Protein AF-A0A8H6MGB8-F1 (afdb_monomer_lite)

Organism: NCBI:txid980116

pLDDT: mean 71.75, std 17.0, range [40.34, 93.94]

Foldseek 3Di:
DDPVVVVVVQDQVVLLVLLVVQCVVVVNDNCLCPPVVPDDSVVSNCNSCVVVVVVVVVVVVPPDPDDDDPPPPPPDDDDPDPPQDPPVPPPFDWPDWDQPVQRQWIWTDDPRHIDIDGQDHVPDGD

Radius of gyration: 18.77 Å; chains: 1; bounding box: 40×46×56 Å

Sequence (126 aa):
TCHVFRCIASRRHLWENALVQACRKNQIFEPSFHPMESIPLRDVQRLALHPWRWHNRQGARLVVPSDNTRTSSLTLEPHPGALLRRASETGEPFFSPFLIPGGRYLIAAQRSAIGIWDLGYPGRPL

Structure (mmCIF, N/CA/C/O backbone):
data_AF-A0A8H6MGB8-F1
#
_entry.id   AF-A0A8H6MGB8-F1
#
loop_
_atom_site.group_PDB
_atom_site.id
_atom_site.type_symbol
_atom_site.label_atom_id
_atom_site.label_alt_id
_atom_site.label_comp_id
_atom_site.label_asym_id
_atom_site.label_entity_id
_atom_site.label_seq_id
_atom_site.pdbx_PDB_ins_code
_atom_site.Cartn_x
_atom_site.Cartn_y
_atom_site.Cartn_z
_atom_site.occupancy
_atom_site.B_iso_or_equiv
_atom_site.auth_seq_id
_atom_site.auth_comp_id
_atom_site.auth_asym_id
_atom_site.auth_atom_id
_atom_site.pdbx_PDB_model_num
ATOM 1 N N . THR A 1 1 ? -17.505 -6.170 21.539 1.00 62.91 1 THR A N 1
ATOM 2 C CA . THR A 1 1 ? -16.333 -5.263 21.485 1.00 62.91 1 THR A CA 1
ATOM 3 C C . THR A 1 1 ? -16.605 -4.053 22.361 1.00 62.91 1 THR A C 1
ATOM 5 O O . THR A 1 1 ? -17.675 -3.473 22.255 1.00 62.91 1 THR A O 1
ATOM 8 N N . CYS A 1 2 ? -15.695 -3.717 23.280 1.00 86.25 2 CYS A N 1
ATOM 9 C CA . CYS A 1 2 ? -15.891 -2.645 24.267 1.00 86.25 2 CYS A CA 1
ATOM 10 C C . CYS A 1 2 ? -15.915 -1.251 23.604 1.00 86.25 2 CYS A C 1
ATOM 12 O O . CYS A 1 2 ? -15.130 -0.987 22.691 1.00 86.25 2 CYS A O 1
ATOM 14 N N . HIS A 1 3 ? -16.787 -0.354 24.077 1.00 82.31 3 HIS A N 1
ATOM 15 C CA . HIS A 1 3 ? -16.935 1.025 23.588 1.00 82.31 3 HIS A CA 1
ATOM 16 C C . HIS A 1 3 ? -15.598 1.786 23.547 1.00 82.31 3 HIS A C 1
ATOM 18 O O . HIS A 1 3 ? -15.285 2.459 22.567 1.00 82.31 3 HIS A O 1
ATOM 24 N N . VAL A 1 4 ? -14.759 1.593 24.567 1.00 85.38 4 VAL A N 1
ATOM 25 C CA . VAL A 1 4 ? -13.422 2.200 24.667 1.00 85.38 4 VAL A CA 1
ATOM 26 C C . VAL A 1 4 ? -12.526 1.780 23.502 1.00 85.38 4 VAL A C 1
ATOM 28 O O . VAL A 1 4 ? -11.881 2.619 22.874 1.00 85.38 4 VAL A O 1
ATOM 31 N N . PHE A 1 5 ? -12.540 0.492 23.151 1.00 83.00 5 PHE A N 1
ATOM 32 C CA . PHE A 1 5 ? -11.754 -0.029 22.035 1.00 83.00 5 PHE A CA 1
ATOM 33 C C . PHE A 1 5 ? -12.218 0.563 20.704 1.00 83.00 5 PHE A C 1
ATOM 35 O O . PHE A 1 5 ? -11.396 0.936 19.871 1.00 83.00 5 PHE A O 1
ATOM 42 N N . ARG A 1 6 ? -13.534 0.719 20.520 1.00 84.19 6 ARG A N 1
ATOM 43 C CA . ARG A 1 6 ? -14.096 1.376 19.336 1.00 84.19 6 ARG A CA 1
ATOM 44 C C . ARG A 1 6 ? -13.652 2.838 19.249 1.00 84.19 6 ARG A C 1
ATOM 46 O O . ARG A 1 6 ? -13.227 3.255 18.177 1.00 84.19 6 ARG A O 1
ATOM 53 N N . CYS A 1 7 ? -13.686 3.597 20.346 1.00 85.31 7 CYS A N 1
ATOM 54 C CA . CYS A 1 7 ? -13.229 4.992 20.363 1.00 85.31 7 CYS A CA 1
ATOM 55 C C . CYS A 1 7 ? -11.749 5.118 19.986 1.00 85.31 7 CYS A C 1
ATOM 57 O O . CYS A 1 7 ? -11.390 5.971 19.178 1.00 85.31 7 CYS A O 1
ATOM 59 N N . ILE A 1 8 ? -10.896 4.242 20.521 1.00 84.94 8 ILE A N 1
ATOM 60 C CA . ILE A 1 8 ? -9.470 4.221 20.184 1.00 84.94 8 ILE A CA 1
ATOM 61 C C . ILE A 1 8 ? -9.289 3.840 18.711 1.00 84.94 8 ILE A C 1
ATOM 63 O O . ILE A 1 8 ? -8.680 4.599 17.968 1.00 84.94 8 ILE A O 1
ATOM 67 N N . ALA A 1 9 ? -9.911 2.754 18.246 1.00 85.19 9 ALA A N 1
ATOM 68 C CA . ALA A 1 9 ? -9.847 2.305 16.853 1.00 85.19 9 ALA A CA 1
ATOM 69 C C . ALA A 1 9 ? -10.496 3.275 15.844 1.00 85.19 9 ALA A C 1
ATOM 71 O O . ALA A 1 9 ? -10.378 3.070 14.641 1.00 85.19 9 ALA A O 1
ATOM 72 N N . SER A 1 10 ? -11.170 4.334 16.294 1.00 87.12 10 SER A N 1
ATOM 73 C CA . SER A 1 10 ? -11.691 5.395 15.419 1.00 87.12 10 SER A CA 1
ATOM 74 C C . SER A 1 10 ? -10.661 6.495 15.146 1.00 87.12 10 SER A C 1
ATOM 76 O O . SER A 1 10 ? -10.890 7.355 14.300 1.00 87.12 10 SER A O 1
ATOM 78 N N . ARG A 1 11 ? -9.530 6.508 15.863 1.00 92.94 11 ARG A N 1
ATOM 79 C CA . ARG A 1 11 ? -8.530 7.574 15.758 1.00 92.94 11 ARG A CA 1
ATOM 80 C C . ARG A 1 11 ? -7.726 7.443 14.468 1.00 92.94 11 ARG A C 1
ATOM 82 O O . ARG A 1 11 ? -7.098 6.418 14.221 1.00 92.94 11 ARG A O 1
ATOM 89 N N . ARG A 1 12 ? -7.705 8.514 13.674 1.00 92.75 12 ARG A N 1
ATOM 90 C CA . ARG A 1 12 ? -7.042 8.558 12.363 1.00 92.75 12 ARG A CA 1
ATOM 91 C C . ARG A 1 12 ? -5.538 8.283 12.419 1.00 92.75 12 ARG A C 1
ATOM 93 O O . ARG A 1 12 ? -5.076 7.394 11.711 1.00 92.75 12 ARG A O 1
ATOM 100 N N . HIS A 1 13 ? -4.816 8.954 13.316 1.00 92.88 13 HIS A N 1
ATOM 101 C CA . HIS A 1 13 ? -3.361 8.802 13.458 1.00 92.88 13 HIS A CA 1
ATOM 102 C C . HIS A 1 13 ? -2.918 7.355 13.718 1.00 92.88 13 HIS A C 1
ATOM 104 O O . HIS A 1 13 ? -1.833 6.952 13.311 1.00 92.88 13 HIS A O 1
ATOM 110 N N . LEU A 1 14 ? -3.752 6.546 14.387 1.00 93.50 14 LEU A N 1
ATOM 111 C CA . LEU A 1 14 ? -3.442 5.133 14.610 1.00 93.50 14 LEU A CA 1
ATOM 112 C C . LEU A 1 14 ? -3.407 4.366 13.291 1.00 93.50 14 LEU A C 1
ATOM 114 O O . LEU A 1 14 ? -2.542 3.519 13.100 1.00 93.50 14 LEU A O 1
ATOM 118 N N . TRP A 1 15 ? -4.333 4.670 12.384 1.00 93.94 15 TRP A N 1
ATOM 119 C CA . TRP A 1 15 ? -4.419 4.012 11.086 1.00 93.94 15 TRP A CA 1
ATOM 120 C C . TRP A 1 15 ? -3.394 4.528 10.090 1.00 93.94 15 TRP A C 1
ATOM 122 O O . TRP A 1 15 ? -2.916 3.740 9.285 1.00 93.94 15 TRP A O 1
ATOM 132 N N . GLU A 1 16 ? -3.011 5.800 10.172 1.00 93.12 16 GLU A N 1
ATOM 133 C CA . GLU A 1 16 ? -1.880 6.338 9.409 1.00 93.12 16 GLU A CA 1
ATOM 134 C C . GLU A 1 16 ? -0.581 5.645 9.828 1.00 93.12 16 GLU A C 1
ATOM 136 O O . GLU A 1 16 ? 0.100 5.066 8.986 1.00 93.12 16 GLU A O 1
ATOM 141 N N . ASN A 1 17 ? -0.306 5.554 11.134 1.00 92.56 17 ASN A N 1
ATOM 142 C CA . ASN A 1 17 ? 0.842 4.798 11.642 1.00 92.56 17 ASN A CA 1
ATOM 143 C C . ASN A 1 17 ? 0.781 3.314 11.254 1.00 92.56 17 ASN A C 1
ATOM 145 O O . ASN A 1 17 ? 1.792 2.739 10.851 1.00 92.56 17 ASN A O 1
ATOM 149 N N . ALA A 1 18 ? -0.396 2.686 11.342 1.00 92.12 18 ALA A N 1
ATOM 150 C CA . ALA A 1 18 ? -0.579 1.300 10.918 1.00 92.12 18 ALA A CA 1
ATOM 151 C C . ALA A 1 18 ? -0.339 1.123 9.411 1.00 92.12 18 ALA A C 1
ATOM 153 O O . ALA A 1 18 ? 0.246 0.120 9.008 1.00 92.12 18 ALA A O 1
ATOM 154 N N . LEU A 1 19 ? -0.750 2.089 8.583 1.00 90.25 19 LEU A N 1
ATOM 155 C CA . LEU A 1 19 ? -0.505 2.084 7.144 1.00 90.25 19 LEU A CA 1
ATOM 156 C C . LEU A 1 19 ? 0.989 2.240 6.842 1.00 90.25 19 LEU A C 1
ATOM 158 O O . LEU A 1 19 ? 1.520 1.437 6.085 1.00 90.25 19 LEU A O 1
ATOM 162 N N . VAL A 1 20 ? 1.691 3.176 7.487 1.00 90.31 20 VAL A N 1
ATOM 163 C CA . VAL A 1 20 ? 3.152 3.334 7.350 1.00 90.31 20 VAL A CA 1
ATOM 164 C C . VAL A 1 20 ? 3.880 2.045 7.733 1.00 90.31 20 VAL A C 1
ATOM 166 O O . VAL A 1 20 ? 4.737 1.560 6.992 1.00 90.31 20 VAL A O 1
ATOM 169 N N . GLN A 1 21 ? 3.515 1.434 8.862 1.00 90.06 21 GLN A N 1
ATOM 170 C CA . GLN A 1 21 ? 4.099 0.161 9.284 1.00 90.06 21 GLN A CA 1
ATOM 171 C C . GLN A 1 21 ? 3.785 -0.973 8.304 1.00 90.06 21 GLN A C 1
ATOM 173 O O . GLN A 1 21 ? 4.669 -1.775 8.000 1.00 90.06 21 GLN A O 1
ATOM 178 N N . ALA A 1 22 ? 2.558 -1.038 7.783 1.00 86.56 22 ALA A N 1
ATOM 179 C CA . ALA A 1 22 ? 2.185 -2.005 6.760 1.00 86.56 22 ALA A CA 1
ATOM 180 C C . ALA A 1 22 ? 3.001 -1.796 5.477 1.00 86.56 22 ALA A C 1
ATOM 182 O O . ALA A 1 22 ? 3.483 -2.775 4.912 1.00 86.56 22 ALA A O 1
ATOM 183 N N . CYS A 1 23 ? 3.222 -0.552 5.051 1.00 84.38 23 CYS A N 1
ATOM 184 C CA . CYS A 1 23 ? 4.050 -0.241 3.894 1.00 84.38 23 CYS A CA 1
ATOM 185 C C . CYS A 1 23 ? 5.490 -0.708 4.098 1.00 84.38 23 CYS A C 1
ATOM 187 O O . CYS A 1 23 ? 5.991 -1.487 3.294 1.00 84.38 23 CYS A O 1
ATOM 189 N N . ARG A 1 24 ? 6.119 -0.342 5.223 1.00 84.38 24 ARG A N 1
ATOM 190 C CA . ARG A 1 24 ? 7.488 -0.770 5.559 1.00 84.38 24 ARG A CA 1
ATOM 191 C C . ARG A 1 24 ? 7.618 -2.289 5.624 1.00 84.38 24 ARG A C 1
ATOM 193 O O . ARG A 1 24 ? 8.542 -2.851 5.048 1.00 84.38 24 ARG A O 1
ATOM 200 N N . LYS A 1 25 ? 6.669 -2.961 6.282 1.00 83.81 25 LYS A N 1
ATOM 201 C CA . LYS A 1 25 ? 6.672 -4.423 6.434 1.00 83.81 25 LYS A CA 1
ATOM 202 C C . LYS A 1 25 ? 6.531 -5.159 5.100 1.00 83.81 25 LYS A C 1
ATOM 204 O O . LYS A 1 25 ? 7.085 -6.240 4.957 1.00 83.81 25 LYS A O 1
ATOM 209 N N . ASN A 1 26 ? 5.776 -4.601 4.155 1.00 76.38 26 ASN A N 1
ATOM 210 C CA . ASN A 1 26 ? 5.503 -5.229 2.860 1.00 76.38 26 ASN A CA 1
ATOM 211 C C . ASN A 1 26 ? 6.290 -4.580 1.708 1.00 76.38 26 ASN A C 1
ATOM 213 O O . ASN A 1 26 ? 5.944 -4.806 0.553 1.00 76.38 26 ASN A O 1
ATOM 217 N N . GLN A 1 27 ? 7.299 -3.752 2.018 1.00 79.00 27 GLN A N 1
ATOM 218 C CA . GLN A 1 27 ? 8.107 -3.007 1.043 1.00 79.00 27 GLN A CA 1
ATOM 219 C C . GLN A 1 27 ? 7.265 -2.219 0.015 1.00 79.00 27 GLN A C 1
ATOM 221 O O . GLN A 1 27 ? 7.629 -2.084 -1.150 1.00 79.00 27 GLN A O 1
ATOM 226 N N . ILE A 1 28 ? 6.118 -1.684 0.445 1.00 78.88 28 ILE A N 1
ATOM 227 C CA . ILE A 1 28 ? 5.254 -0.838 -0.386 1.00 78.88 28 ILE A CA 1
ATOM 228 C C . ILE A 1 28 ? 5.791 0.592 -0.328 1.00 78.88 28 ILE A C 1
ATOM 230 O O . ILE A 1 28 ? 6.118 1.099 0.746 1.00 78.88 28 ILE A O 1
ATOM 234 N N . PHE A 1 29 ? 5.842 1.255 -1.482 1.00 78.81 29 PHE A N 1
ATOM 235 C CA . PHE A 1 29 ? 6.273 2.643 -1.594 1.00 78.81 29 PHE A CA 1
ATOM 236 C C . PHE A 1 29 ? 5.316 3.574 -0.830 1.00 78.81 29 PHE A C 1
ATOM 238 O O . PHE A 1 29 ? 4.195 3.832 -1.261 1.00 78.81 29 PHE A O 1
ATOM 245 N N . GLU A 1 30 ? 5.753 4.068 0.330 1.00 74.56 30 GLU A N 1
ATOM 246 C CA . GLU A 1 30 ? 4.969 4.944 1.214 1.00 74.56 30 GLU A CA 1
ATOM 247 C C . GLU A 1 30 ? 4.422 6.202 0.501 1.00 74.56 30 GLU A C 1
ATOM 249 O O . GLU A 1 30 ? 3.239 6.510 0.687 1.00 74.56 30 GLU A O 1
ATOM 254 N N . PRO A 1 31 ? 5.178 6.867 -0.406 1.00 75.81 31 PRO A N 1
ATOM 255 C CA . PRO A 1 31 ? 4.679 8.029 -1.139 1.00 75.81 31 PRO A CA 1
ATOM 256 C C . PRO A 1 31 ? 3.514 7.764 -2.080 1.00 75.81 31 PRO A C 1
ATOM 258 O O . PRO A 1 31 ? 2.835 8.711 -2.475 1.00 75.81 31 PRO A O 1
ATOM 261 N N . SER A 1 32 ? 3.205 6.500 -2.380 1.00 73.88 32 SER A N 1
ATOM 262 C CA . SER A 1 32 ? 1.993 6.156 -3.116 1.00 73.88 32 SER A CA 1
ATOM 263 C C . SER A 1 32 ? 0.738 6.707 -2.439 1.00 73.88 32 SER A C 1
ATOM 265 O O . SER A 1 32 ? -0.221 6.995 -3.150 1.00 73.88 32 SER A O 1
ATOM 267 N N . PHE A 1 33 ? 0.748 6.908 -1.118 1.00 77.19 33 PHE A N 1
ATOM 268 C CA . PHE A 1 33 ? -0.403 7.340 -0.320 1.00 77.19 33 PHE A CA 1
ATOM 269 C C . PHE A 1 33 ? -0.366 8.818 0.101 1.00 77.19 33 PHE A C 1
ATOM 271 O O . PHE A 1 33 ? -1.167 9.224 0.942 1.00 77.19 33 PHE A O 1
ATOM 278 N N . HIS A 1 34 ? 0.536 9.632 -0.457 1.00 78.00 34 HIS A N 1
ATOM 279 C CA . HIS A 1 34 ? 0.578 11.066 -0.161 1.00 78.00 34 HIS A CA 1
ATOM 280 C C . HIS A 1 34 ? -0.394 11.878 -1.043 1.00 78.00 34 HIS A C 1
ATOM 282 O O . HIS A 1 34 ? -0.499 11.601 -2.239 1.00 78.00 34 HIS A O 1
ATOM 288 N N . PRO A 1 35 ? -1.058 12.918 -0.493 1.00 83.75 35 PRO A N 1
ATOM 289 C CA . PRO A 1 35 ? -1.113 13.290 0.925 1.00 83.75 35 PRO A CA 1
ATOM 290 C C . PRO A 1 35 ? -2.101 12.407 1.703 1.00 83.75 35 PRO A C 1
ATOM 292 O O . PRO A 1 35 ? -3.260 12.259 1.300 1.00 83.75 35 PRO A O 1
ATOM 295 N N . MET A 1 36 ? -1.663 11.839 2.832 1.00 82.38 36 MET A N 1
ATOM 296 C CA . MET A 1 36 ? -2.486 10.919 3.624 1.00 82.38 36 MET A CA 1
ATOM 297 C C . MET A 1 36 ? -3.759 11.595 4.122 1.00 82.38 36 MET A C 1
ATOM 299 O O . MET A 1 36 ? -4.802 10.951 4.119 1.00 82.38 36 MET A O 1
ATOM 303 N N . GLU A 1 37 ? -3.717 12.885 4.462 1.00 87.12 37 GLU A N 1
ATOM 304 C CA . GLU A 1 37 ? -4.849 13.670 4.972 1.00 87.12 37 GLU A CA 1
ATOM 305 C C . GLU A 1 37 ? -6.036 13.685 4.002 1.00 87.12 37 GLU A C 1
ATOM 307 O O . GLU A 1 37 ? -7.189 13.741 4.431 1.00 87.12 37 GLU A O 1
ATOM 312 N N . SER A 1 38 ? -5.758 13.577 2.698 1.00 88.81 38 SER A N 1
ATOM 313 C CA . SER A 1 38 ? -6.783 13.547 1.651 1.00 88.81 38 SER A CA 1
ATOM 314 C C . SER A 1 38 ? -7.519 12.207 1.550 1.00 88.81 38 SER A C 1
ATOM 316 O O . SER A 1 38 ? -8.616 12.143 0.994 1.00 88.81 38 SER A O 1
ATOM 318 N N . ILE A 1 39 ? -6.949 11.133 2.107 1.00 87.38 39 ILE A N 1
ATOM 319 C CA . ILE A 1 39 ? -7.517 9.786 2.043 1.00 87.38 39 ILE A CA 1
ATOM 320 C C . ILE A 1 39 ? -8.588 9.634 3.137 1.00 87.38 39 ILE A C 1
ATOM 322 O O . ILE A 1 39 ? -8.289 9.840 4.321 1.00 87.38 39 ILE A O 1
ATOM 326 N N . PRO A 1 40 ? -9.830 9.227 2.809 1.00 92.56 40 PRO A N 1
ATOM 327 C CA . PRO A 1 40 ? -10.867 8.974 3.806 1.00 92.56 40 PRO A CA 1
ATOM 328 C C . PRO A 1 40 ? -10.429 7.930 4.840 1.00 92.56 40 PRO A C 1
ATOM 330 O O . PRO A 1 40 ? -9.813 6.922 4.498 1.00 92.56 40 PRO A O 1
ATOM 333 N N . LEU A 1 41 ? -10.797 8.114 6.115 1.00 91.31 41 LEU A N 1
ATOM 334 C CA . LEU A 1 41 ? -10.369 7.222 7.207 1.00 91.31 41 LEU A CA 1
ATOM 335 C C . LEU A 1 41 ? -10.679 5.741 6.929 1.00 91.31 41 LEU A C 1
ATOM 337 O O . LEU A 1 41 ? -9.862 4.866 7.205 1.00 91.31 41 LEU A O 1
ATOM 341 N N . ARG A 1 42 ? -11.852 5.459 6.350 1.00 90.31 42 ARG A N 1
ATOM 3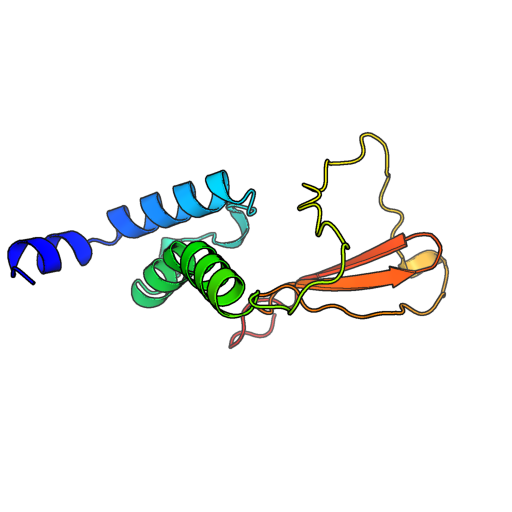42 C CA . ARG A 1 42 ? -12.268 4.101 5.972 1.00 90.31 42 ARG A CA 1
ATOM 343 C C . ARG A 1 42 ? -11.309 3.461 4.964 1.00 90.31 42 ARG A C 1
ATOM 345 O O . ARG A 1 42 ? -11.084 2.251 5.019 1.00 90.31 42 ARG A O 1
ATOM 352 N N . ASP A 1 43 ? -10.753 4.259 4.063 1.00 89.06 43 ASP A N 1
ATOM 353 C CA . ASP A 1 43 ? -9.819 3.789 3.048 1.00 89.06 43 ASP A CA 1
ATOM 354 C C . ASP A 1 43 ? -8.420 3.618 3.636 1.00 89.06 43 ASP A C 1
ATOM 356 O O . ASP A 1 43 ? -7.806 2.586 3.386 1.00 89.06 43 ASP A O 1
ATOM 360 N N . VAL A 1 44 ? -7.970 4.505 4.532 1.00 91.19 44 VAL A N 1
ATOM 361 C CA . VAL A 1 44 ? -6.724 4.304 5.304 1.00 91.19 44 VAL A CA 1
ATOM 362 C C . VAL A 1 44 ? -6.782 2.991 6.097 1.00 91.19 44 VAL A C 1
ATOM 364 O O . VAL A 1 44 ? -5.870 2.169 6.018 1.00 91.19 44 VAL A O 1
ATOM 367 N N . GLN A 1 45 ? -7.896 2.734 6.793 1.00 92.38 45 GLN A N 1
ATOM 368 C CA . GLN A 1 45 ? -8.149 1.472 7.499 1.00 92.38 45 GLN A CA 1
ATOM 369 C C . GLN A 1 45 ? -8.075 0.262 6.567 1.00 92.38 45 GLN A C 1
ATOM 371 O O . GLN A 1 45 ? -7.479 -0.766 6.895 1.00 92.38 45 GLN A O 1
ATOM 376 N N . ARG A 1 46 ? -8.706 0.368 5.393 1.00 88.88 46 ARG A N 1
ATOM 377 C CA . ARG A 1 46 ? -8.718 -0.705 4.400 1.00 88.88 46 ARG A CA 1
ATOM 378 C C . ARG A 1 46 ? -7.314 -0.976 3.871 1.00 88.88 46 ARG A C 1
ATOM 380 O O . ARG A 1 46 ? -6.945 -2.144 3.809 1.00 88.88 46 ARG A O 1
ATOM 387 N N . LEU A 1 47 ? -6.562 0.067 3.526 1.00 87.75 47 LEU A N 1
ATOM 388 C CA . LEU A 1 47 ? -5.197 -0.016 3.010 1.00 87.75 47 LEU A CA 1
ATOM 389 C C . LEU A 1 47 ? -4.253 -0.642 4.041 1.00 87.75 47 LEU A C 1
ATOM 391 O O . LEU A 1 47 ? -3.550 -1.592 3.708 1.00 87.75 47 LEU A O 1
ATOM 395 N N . ALA A 1 48 ? -4.319 -0.211 5.306 1.00 90.56 48 ALA A N 1
ATOM 396 C CA . ALA A 1 48 ? -3.494 -0.761 6.384 1.00 90.56 48 ALA A CA 1
ATOM 397 C C . ALA A 1 48 ? -3.735 -2.268 6.603 1.00 90.56 48 ALA A C 1
ATOM 399 O O . ALA A 1 48 ? -2.808 -3.029 6.872 1.00 90.56 48 ALA A O 1
ATOM 400 N N . LEU A 1 49 ? -4.985 -2.723 6.456 1.00 88.50 49 LEU A N 1
ATOM 401 C CA . LEU A 1 49 ? -5.364 -4.129 6.636 1.00 88.50 49 LEU A CA 1
ATOM 402 C C . LEU A 1 49 ? -5.220 -4.976 5.364 1.00 88.50 49 LEU A C 1
ATOM 404 O O . LEU A 1 49 ? -5.318 -6.204 5.438 1.00 88.50 49 LEU A O 1
ATOM 408 N N . HIS A 1 50 ? -5.039 -4.355 4.197 1.00 83.88 50 HIS A N 1
ATOM 409 C CA . HIS A 1 50 ? -5.087 -5.044 2.909 1.00 83.88 50 HIS A CA 1
ATOM 410 C C . HIS A 1 50 ? -4.021 -6.143 2.772 1.00 83.88 50 HIS A C 1
ATOM 412 O O . HIS A 1 50 ? -4.405 -7.263 2.425 1.00 83.88 50 HIS A O 1
ATOM 418 N N . PRO A 1 51 ? -2.735 -5.913 3.119 1.00 80.69 51 PRO A N 1
ATOM 419 C CA . PRO A 1 51 ? -1.710 -6.952 3.009 1.00 80.69 51 PRO A CA 1
ATOM 420 C C . PRO A 1 51 ? -2.021 -8.185 3.864 1.00 80.69 51 PRO A C 1
ATOM 422 O O . PRO A 1 51 ? -1.934 -9.315 3.390 1.00 80.69 51 PRO A O 1
ATOM 425 N N . TRP A 1 52 ? -2.479 -7.981 5.104 1.00 81.19 52 TRP A N 1
ATOM 426 C CA . TRP A 1 52 ? -2.858 -9.077 5.999 1.00 81.19 52 TRP A CA 1
ATOM 427 C C . TRP A 1 52 ? -4.071 -9.858 5.476 1.00 81.19 52 TRP A C 1
ATOM 429 O O . TRP A 1 52 ? -4.067 -11.088 5.455 1.00 81.19 52 TRP A O 1
ATOM 439 N N . ARG A 1 53 ? -5.105 -9.158 4.987 1.00 80.69 53 ARG A N 1
ATOM 440 C CA . ARG A 1 53 ? -6.290 -9.801 4.392 1.00 80.69 53 ARG A CA 1
ATOM 441 C C . ARG A 1 53 ? -5.930 -10.607 3.150 1.00 80.69 53 ARG A C 1
ATOM 443 O O . ARG A 1 53 ? -6.488 -11.681 2.942 1.00 80.69 53 ARG A O 1
ATOM 450 N N . TRP A 1 54 ? -5.023 -10.084 2.332 1.00 76.38 54 TRP A N 1
ATOM 451 C CA . TRP A 1 54 ? -4.520 -10.762 1.147 1.00 76.38 54 TRP A CA 1
ATOM 452 C C . TRP A 1 54 ? -3.751 -12.032 1.518 1.00 76.38 54 TRP A C 1
ATOM 454 O O . TRP A 1 54 ? -4.081 -13.104 1.014 1.00 76.38 54 TRP A O 1
ATOM 464 N N . HIS A 1 55 ? -2.814 -11.941 2.464 1.00 73.12 55 HIS A N 1
ATOM 465 C CA . HIS A 1 55 ? -2.057 -13.087 2.966 1.00 73.12 55 HIS A CA 1
ATOM 466 C C . HIS A 1 55 ? -2.977 -14.195 3.504 1.00 73.12 55 HIS A C 1
ATOM 468 O O . HIS A 1 55 ? -2.843 -15.360 3.137 1.00 73.12 55 HIS A O 1
ATOM 474 N N . ASN A 1 56 ? -3.987 -13.837 4.300 1.00 73.38 56 ASN A N 1
ATOM 475 C CA . ASN A 1 56 ? -4.927 -14.817 4.851 1.00 73.38 56 ASN A CA 1
ATOM 476 C C . ASN A 1 56 ? -5.842 -15.441 3.792 1.00 73.38 56 ASN A C 1
ATOM 478 O O . ASN A 1 56 ? -6.195 -16.613 3.896 1.00 73.38 56 ASN A O 1
ATOM 482 N N . ARG A 1 57 ? -6.214 -14.685 2.752 1.00 72.94 57 ARG A N 1
ATOM 483 C CA . ARG A 1 57 ? -6.963 -15.232 1.611 1.00 72.94 57 ARG A CA 1
ATOM 484 C C . ARG A 1 57 ? -6.126 -16.201 0.784 1.00 72.94 57 ARG A C 1
ATOM 486 O O . ARG A 1 57 ? -6.685 -17.160 0.264 1.00 72.94 57 ARG A O 1
ATOM 493 N N . GLN A 1 58 ? -4.822 -15.964 0.664 1.00 63.44 58 GLN A N 1
ATOM 494 C CA . GLN A 1 58 ? -3.917 -16.898 -0.001 1.00 63.44 58 GLN A CA 1
ATOM 495 C C . GLN A 1 58 ? -3.712 -18.169 0.826 1.00 63.44 58 GLN A C 1
ATOM 497 O O . GLN A 1 58 ? -3.859 -19.256 0.281 1.00 63.44 58 GLN A O 1
ATOM 502 N N . GLY A 1 59 ? -3.495 -18.057 2.140 1.00 56.62 59 GLY A N 1
ATOM 503 C CA . GLY A 1 59 ? -3.398 -19.224 3.028 1.00 56.62 59 GLY A CA 1
ATOM 504 C C . GLY A 1 59 ? -4.655 -20.104 3.015 1.00 56.62 59 GLY A C 1
ATOM 505 O O . GLY A 1 59 ? -4.551 -21.323 3.06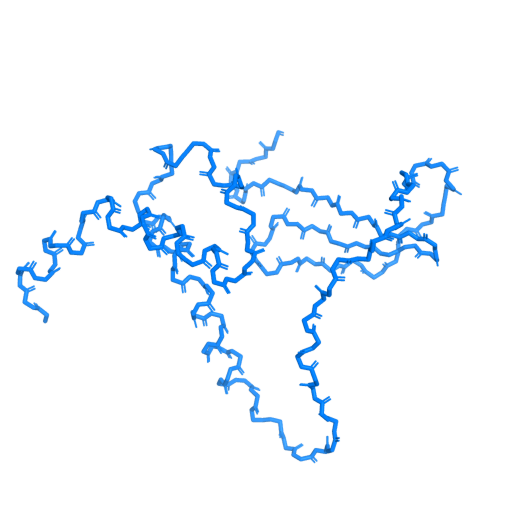8 1.00 56.62 59 GLY A O 1
ATOM 506 N N . ALA A 1 60 ? -5.840 -19.506 2.850 1.00 52.78 60 ALA A N 1
ATOM 507 C CA . ALA A 1 60 ? -7.101 -20.238 2.704 1.00 52.78 60 ALA A CA 1
ATOM 508 C C . ALA A 1 60 ? -7.322 -20.852 1.304 1.00 52.78 60 ALA A C 1
ATOM 510 O O . ALA A 1 60 ? -8.172 -21.724 1.151 1.00 52.78 60 ALA A O 1
ATOM 511 N N . ARG A 1 61 ? -6.592 -20.396 0.276 1.00 48.09 61 ARG A N 1
A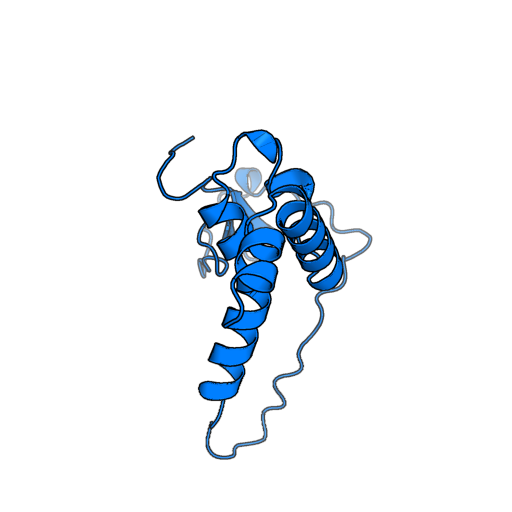TOM 512 C CA . ARG A 1 61 ? -6.675 -20.909 -1.105 1.00 48.09 61 ARG A CA 1
ATOM 513 C C . ARG A 1 61 ? -5.551 -21.882 -1.467 1.00 48.09 61 ARG A C 1
ATOM 515 O O . ARG A 1 61 ? -5.665 -22.564 -2.475 1.00 48.09 61 ARG A O 1
ATOM 522 N N . LEU A 1 62 ? -4.498 -21.969 -0.655 1.00 48.06 62 LEU A N 1
ATOM 523 C CA . LEU A 1 62 ? -3.338 -22.839 -0.874 1.00 48.06 62 LEU A CA 1
ATOM 524 C C . LEU A 1 62 ? -3.490 -24.232 -0.237 1.00 48.06 62 LEU A C 1
ATOM 526 O O . LEU A 1 62 ? -2.498 -24.861 0.118 1.00 48.06 62 LEU A O 1
ATOM 530 N N . VAL A 1 63 ? -4.714 -24.762 -0.151 1.00 43.81 63 VAL A N 1
ATOM 531 C CA . VAL A 1 63 ? -4.902 -26.222 -0.114 1.00 43.81 63 VAL A CA 1
ATOM 532 C C . VAL A 1 63 ? -4.863 -26.704 -1.564 1.00 43.81 63 VAL A C 1
ATOM 534 O O . VAL A 1 63 ? -5.885 -27.018 -2.167 1.00 43.81 63 VAL A O 1
ATOM 537 N N . VAL A 1 64 ? -3.674 -26.665 -2.163 1.00 48.94 64 VAL A N 1
ATOM 538 C CA . VAL A 1 64 ? -3.408 -27.371 -3.419 1.00 48.94 64 VAL A CA 1
ATOM 539 C C . VAL A 1 64 ? -3.046 -28.806 -3.026 1.00 48.94 64 VAL A C 1
ATOM 541 O O . VAL A 1 64 ? -2.140 -28.978 -2.206 1.00 48.94 64 VAL A O 1
ATOM 544 N N . PRO A 1 65 ? -3.743 -29.842 -3.532 1.00 42.94 65 PRO A N 1
ATOM 545 C CA . PRO A 1 65 ? -3.333 -31.220 -3.310 1.00 42.94 65 PRO A CA 1
ATOM 546 C C . PRO A 1 65 ? -1.936 -31.413 -3.901 1.00 42.94 65 PRO A C 1
ATOM 548 O O . PRO A 1 65 ? -1.724 -31.118 -5.071 1.00 42.94 65 PRO A O 1
ATOM 551 N N . SER A 1 66 ? -1.009 -31.848 -3.046 1.00 52.00 66 SER A N 1
ATOM 552 C CA . SER A 1 66 ? 0.303 -32.429 -3.341 1.00 52.00 66 SER A CA 1
ATOM 553 C C . SER A 1 66 ? 0.679 -32.525 -4.825 1.00 52.00 66 SER A C 1
ATOM 555 O O . SER A 1 66 ? 0.305 -33.485 -5.489 1.00 52.00 66 SER A O 1
ATOM 557 N N . ASP A 1 67 ? 1.530 -31.610 -5.285 1.00 44.59 67 ASP A N 1
ATOM 558 C CA . ASP A 1 67 ? 2.657 -31.998 -6.130 1.00 44.59 67 ASP A CA 1
ATOM 559 C C . ASP A 1 67 ? 3.779 -30.961 -5.984 1.00 44.59 67 ASP A C 1
ATOM 561 O O . ASP A 1 67 ? 3.624 -29.805 -6.365 1.00 44.59 67 ASP A O 1
ATOM 565 N N . ASN A 1 68 ? 4.839 -31.381 -5.290 1.00 45.75 68 ASN A N 1
ATOM 566 C CA . ASN A 1 68 ? 6.267 -31.014 -5.188 1.00 45.75 68 ASN A CA 1
ATOM 567 C C . ASN A 1 68 ? 6.841 -29.671 -5.706 1.00 45.75 68 ASN A C 1
ATOM 569 O O . ASN A 1 68 ? 8.045 -29.436 -5.575 1.00 45.75 68 ASN A O 1
ATOM 573 N N . THR A 1 69 ? 6.060 -28.748 -6.245 1.00 44.66 69 THR A N 1
ATOM 574 C CA . THR A 1 69 ? 6.502 -27.405 -6.617 1.00 44.66 69 THR A CA 1
ATOM 575 C C . THR A 1 69 ? 6.556 -26.530 -5.374 1.00 44.66 69 THR A C 1
ATOM 577 O O . THR A 1 69 ? 5.561 -25.953 -4.943 1.00 44.66 69 THR A O 1
ATOM 580 N N . ARG A 1 70 ? 7.750 -26.427 -4.779 1.00 40.34 70 ARG A N 1
ATOM 581 C CA . ARG A 1 70 ? 8.084 -25.355 -3.837 1.00 40.34 70 ARG A CA 1
ATOM 582 C C . ARG A 1 70 ? 7.761 -24.021 -4.511 1.00 40.34 70 ARG A C 1
ATOM 584 O O . ARG A 1 70 ? 8.545 -23.540 -5.323 1.00 40.34 70 ARG A O 1
ATOM 591 N N . THR A 1 71 ? 6.636 -23.410 -4.159 1.00 43.97 71 THR A N 1
ATOM 592 C CA . THR A 1 71 ? 6.391 -21.984 -4.373 1.00 43.97 71 THR A CA 1
ATOM 593 C C . THR A 1 71 ? 7.347 -21.246 -3.446 1.00 43.97 71 THR A C 1
ATOM 595 O O . THR A 1 71 ? 7.011 -20.859 -2.327 1.00 43.97 71 THR A O 1
ATOM 598 N N . SER A 1 72 ? 8.604 -21.137 -3.872 1.00 42.44 72 SER A N 1
ATOM 599 C CA . SER A 1 72 ? 9.555 -20.233 -3.260 1.00 42.44 72 SER A CA 1
ATOM 600 C C . SER A 1 72 ? 8.957 -18.839 -3.388 1.00 42.44 72 SER A C 1
ATOM 602 O O . SER A 1 72 ? 8.810 -18.295 -4.480 1.00 42.44 72 SER A O 1
ATOM 604 N N . SER A 1 73 ? 8.568 -18.275 -2.249 1.00 43.72 73 SER A N 1
ATOM 605 C CA . SER A 1 73 ? 8.387 -16.840 -2.080 1.00 43.72 73 SER A CA 1
ATOM 606 C C . SER A 1 73 ? 9.739 -16.181 -2.355 1.00 43.72 73 SER A C 1
ATOM 608 O O . SER A 1 73 ? 10.492 -15.882 -1.432 1.00 43.72 73 SER A O 1
ATOM 610 N N . LEU A 1 74 ? 10.100 -16.052 -3.630 1.00 43.19 74 LEU A N 1
ATOM 611 C CA . LEU A 1 74 ? 11.269 -15.313 -4.064 1.00 43.19 74 LEU A CA 1
ATOM 612 C C . LEU A 1 74 ? 10.960 -13.844 -3.810 1.00 43.19 74 LEU A C 1
ATOM 614 O O . LEU A 1 74 ? 10.235 -13.204 -4.570 1.00 43.19 74 LEU A O 1
ATOM 618 N N . THR A 1 75 ? 11.475 -13.337 -2.694 1.00 42.34 75 THR A N 1
ATOM 619 C CA . THR A 1 75 ? 11.617 -11.903 -2.476 1.00 42.34 75 THR A CA 1
ATOM 620 C C . THR A 1 75 ? 12.413 -11.361 -3.658 1.00 42.34 75 THR A C 1
ATOM 622 O O . THR A 1 75 ? 13.539 -11.792 -3.905 1.00 42.34 75 THR A O 1
ATOM 625 N N . LEU A 1 76 ? 11.784 -10.502 -4.458 1.00 44.97 76 LEU A N 1
ATOM 626 C CA . LEU A 1 76 ? 12.441 -9.881 -5.600 1.00 44.97 76 LEU A CA 1
ATOM 627 C C . LEU A 1 76 ? 13.439 -8.856 -5.059 1.00 44.97 76 LEU A C 1
ATOM 629 O O . LEU A 1 76 ? 13.037 -7.829 -4.519 1.00 44.97 76 LEU A O 1
ATOM 633 N N . GLU A 1 77 ? 14.730 -9.146 -5.191 1.00 41.78 77 GLU A N 1
ATOM 634 C CA . GLU A 1 77 ? 15.789 -8.214 -4.809 1.00 41.78 77 GLU A CA 1
ATOM 635 C C . GLU A 1 77 ? 16.023 -7.180 -5.928 1.00 41.78 77 GLU A C 1
ATOM 637 O O . GLU A 1 77 ? 16.032 -7.544 -7.112 1.00 41.78 77 GLU A O 1
ATOM 642 N N . PRO A 1 78 ? 16.229 -5.891 -5.598 1.00 42.94 78 PRO A N 1
ATOM 643 C CA . PRO A 1 78 ? 16.551 -4.870 -6.589 1.00 42.94 78 PRO A CA 1
ATOM 644 C C . PRO A 1 78 ? 17.860 -5.212 -7.313 1.00 42.94 78 PRO A C 1
ATOM 646 O O . PRO A 1 78 ? 18.897 -5.376 -6.674 1.00 42.94 78 PRO A O 1
ATOM 649 N N . HIS A 1 79 ? 17.845 -5.296 -8.647 1.00 45.78 79 HIS A N 1
ATOM 650 C CA . HIS A 1 79 ? 19.062 -5.573 -9.415 1.00 45.78 79 HIS A CA 1
ATOM 651 C C . HIS A 1 79 ? 19.951 -4.312 -9.492 1.00 45.78 79 HIS A C 1
ATOM 653 O O . HIS A 1 79 ? 19.525 -3.313 -10.085 1.00 45.78 79 HIS A O 1
ATOM 659 N N . PRO A 1 80 ? 21.177 -4.323 -8.930 1.00 43.75 80 PRO A N 1
ATOM 660 C CA . PRO A 1 80 ? 22.047 -3.153 -8.877 1.00 43.75 80 PRO A CA 1
ATOM 661 C C . PRO A 1 80 ? 22.724 -2.953 -10.238 1.00 43.75 80 PRO A C 1
ATOM 663 O O . PRO A 1 80 ? 23.863 -3.353 -10.444 1.00 43.75 80 PRO A O 1
ATOM 666 N N . GLY A 1 81 ? 22.005 -2.385 -11.204 1.00 46.91 81 GLY A N 1
ATOM 667 C CA . GLY A 1 81 ? 22.582 -2.085 -12.520 1.00 46.91 81 GLY A CA 1
ATOM 668 C C . GLY A 1 81 ? 21.623 -2.134 -13.702 1.00 46.91 81 GLY A C 1
ATOM 669 O O . GLY A 1 81 ? 22.024 -1.787 -14.811 1.00 46.91 81 GLY A O 1
ATOM 670 N N . ALA A 1 82 ? 20.359 -2.516 -13.505 1.00 44.78 82 ALA A N 1
ATOM 671 C CA . ALA A 1 82 ? 19.371 -2.422 -14.573 1.00 44.78 82 ALA A CA 1
ATOM 672 C C . ALA A 1 82 ? 18.966 -0.954 -14.782 1.00 44.78 82 ALA A C 1
ATOM 674 O O . ALA A 1 82 ? 18.040 -0.449 -14.148 1.00 44.78 82 ALA A O 1
ATOM 675 N N . LEU A 1 83 ? 19.652 -0.260 -15.691 1.00 46.94 83 LEU A N 1
ATOM 676 C CA . LEU A 1 83 ? 19.106 0.949 -16.297 1.00 46.94 83 LEU A CA 1
ATOM 677 C C . LEU A 1 83 ? 17.848 0.527 -17.065 1.00 46.94 83 LEU A C 1
ATOM 679 O O . LEU A 1 83 ? 17.937 -0.087 -18.127 1.00 46.94 83 LEU A O 1
ATOM 683 N N . LEU A 1 84 ? 16.672 0.801 -16.494 1.00 49.56 84 LEU A N 1
ATOM 684 C CA . LEU A 1 84 ? 15.384 0.605 -17.155 1.00 49.56 84 LEU A CA 1
ATOM 685 C C . LEU A 1 84 ? 15.361 1.467 -18.421 1.00 49.56 84 LEU A C 1
ATOM 687 O O . LEU A 1 84 ? 15.064 2.661 -18.379 1.00 49.56 84 LEU A O 1
ATOM 691 N N . ARG A 1 85 ? 15.709 0.871 -19.561 1.00 48.03 85 ARG A N 1
ATOM 692 C CA . ARG A 1 85 ? 15.568 1.520 -20.860 1.00 48.03 85 ARG A CA 1
ATOM 693 C C . ARG A 1 85 ? 14.074 1.727 -21.109 1.00 48.03 85 ARG A C 1
ATOM 695 O O . ARG A 1 85 ? 13.295 0.780 -20.992 1.00 48.03 85 ARG A O 1
ATOM 702 N N . ARG A 1 86 ? 13.653 2.962 -21.411 1.00 49.09 86 ARG A N 1
ATOM 703 C CA . ARG A 1 86 ? 12.249 3.248 -21.745 1.00 49.09 86 ARG A CA 1
ATOM 704 C C . ARG A 1 86 ? 11.843 2.364 -22.918 1.00 49.09 86 ARG A C 1
ATOM 706 O O . ARG A 1 86 ? 12.417 2.449 -23.998 1.00 49.09 86 ARG A O 1
ATOM 713 N N . ALA A 1 87 ? 10.815 1.555 -22.701 1.00 52.31 87 ALA A N 1
ATOM 714 C CA . ALA A 1 87 ? 10.282 0.623 -23.687 1.00 52.31 87 ALA A CA 1
ATOM 715 C C . ALA A 1 87 ? 9.770 1.283 -24.985 1.00 52.31 87 ALA A C 1
ATOM 717 O O . ALA A 1 87 ? 9.464 0.585 -25.946 1.00 52.31 87 ALA A O 1
ATOM 718 N N . SER A 1 88 ? 9.677 2.619 -25.035 1.00 51.12 88 SER A N 1
ATOM 719 C CA . SER A 1 88 ? 9.207 3.363 -26.206 1.00 51.12 88 SER A CA 1
ATOM 720 C C . SER A 1 88 ? 10.172 3.353 -27.394 1.00 51.12 88 SER A C 1
ATOM 722 O O . SER A 1 88 ? 9.790 3.810 -28.463 1.00 51.12 88 SER A O 1
ATOM 724 N N . GLU A 1 89 ? 11.410 2.880 -27.241 1.00 54.62 89 GLU A N 1
ATOM 725 C CA . GLU A 1 89 ? 12.405 2.943 -28.323 1.00 54.62 89 GLU A CA 1
ATOM 726 C C . GLU A 1 89 ? 12.457 1.698 -29.211 1.00 54.62 89 GLU A C 1
ATOM 728 O O . GLU A 1 89 ? 12.963 1.773 -30.326 1.00 54.62 89 GLU A O 1
ATOM 733 N N . THR A 1 90 ? 11.978 0.546 -28.738 1.00 59.56 90 THR A N 1
ATOM 734 C CA . THR A 1 90 ? 12.148 -0.726 -29.459 1.00 59.56 90 THR A CA 1
ATOM 735 C C . THR A 1 90 ? 10.980 -1.066 -30.380 1.00 59.56 90 THR A C 1
ATOM 737 O O . THR A 1 90 ? 11.145 -1.9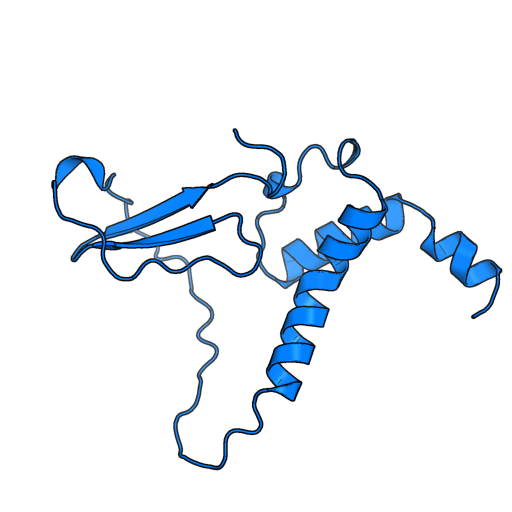13 -31.248 1.00 59.56 90 THR A O 1
ATOM 740 N N . GLY A 1 91 ? 9.810 -0.434 -30.218 1.00 63.84 91 GLY A N 1
ATOM 741 C CA . GLY A 1 91 ? 8.609 -0.730 -31.018 1.00 63.84 91 GLY A CA 1
ATOM 742 C C . GLY A 1 91 ? 8.016 -2.131 -30.796 1.00 63.84 91 GLY A C 1
ATOM 743 O O . GLY A 1 91 ? 7.018 -2.482 -31.419 1.00 63.84 91 GLY A O 1
ATOM 744 N N . GLU A 1 92 ? 8.603 -2.927 -29.902 1.00 72.12 92 GLU A N 1
ATOM 745 C CA . GLU A 1 92 ? 8.180 -4.297 -29.626 1.00 72.12 92 GLU A CA 1
ATOM 746 C C . GLU A 1 92 ? 6.875 -4.327 -28.808 1.00 72.12 92 GLU A C 1
ATOM 748 O O . GLU A 1 92 ? 6.716 -3.553 -27.857 1.00 72.12 92 GLU A O 1
ATOM 753 N N . PRO A 1 93 ? 5.928 -5.231 -29.112 1.00 74.94 93 PRO A N 1
ATOM 754 C CA . PRO A 1 93 ? 4.702 -5.352 -28.338 1.00 74.94 93 PRO A CA 1
ATOM 755 C C . PRO A 1 93 ? 4.984 -5.908 -26.935 1.00 74.94 93 PRO A C 1
ATOM 757 O O . PRO A 1 93 ? 5.795 -6.817 -26.746 1.00 74.94 93 PRO A O 1
ATOM 760 N N . PHE A 1 94 ? 4.270 -5.382 -25.940 1.00 75.94 94 PHE A N 1
ATOM 761 C CA . PHE A 1 94 ? 4.246 -5.964 -24.602 1.00 75.94 94 PHE A CA 1
ATOM 762 C C . PHE A 1 94 ? 3.376 -7.223 -24.576 1.00 75.94 94 PHE A C 1
ATOM 764 O O . PHE A 1 94 ? 2.253 -7.221 -25.079 1.00 75.94 94 PHE A O 1
ATOM 771 N N . PHE A 1 95 ? 3.871 -8.280 -23.942 1.00 78.38 95 PHE A N 1
ATOM 772 C CA . PHE A 1 95 ? 3.148 -9.522 -23.698 1.00 78.38 95 PHE A CA 1
ATOM 773 C C . PHE A 1 95 ? 2.975 -9.769 -22.193 1.00 78.38 95 PHE A C 1
ATOM 775 O O . PHE A 1 95 ? 3.696 -9.221 -21.356 1.00 78.38 95 PHE A O 1
ATOM 782 N N . SER A 1 96 ? 1.987 -10.599 -21.855 1.00 78.19 96 SER A N 1
ATOM 783 C CA . SER A 1 96 ? 1.677 -11.018 -20.480 1.00 78.19 96 SER A CA 1
ATOM 784 C C . SER A 1 96 ? 1.350 -9.863 -19.516 1.00 78.19 96 SER A C 1
ATOM 786 O O . SER A 1 96 ? 2.062 -9.675 -18.527 1.00 78.19 96 SER A O 1
ATOM 788 N N . PRO A 1 97 ? 0.278 -9.081 -19.766 1.00 81.31 97 PRO A N 1
ATOM 789 C CA . PRO A 1 97 ? -0.153 -8.058 -18.823 1.00 81.31 97 PRO A CA 1
ATOM 790 C C . PRO A 1 97 ? -0.585 -8.694 -17.495 1.00 81.31 97 PRO A C 1
ATOM 792 O O . PRO A 1 97 ? -1.435 -9.585 -17.457 1.00 81.31 97 PRO A O 1
ATOM 795 N N . PHE A 1 98 ? -0.020 -8.205 -16.397 1.00 80.94 98 PHE A N 1
ATOM 796 C CA . PHE A 1 98 ? -0.353 -8.591 -15.036 1.00 80.94 98 PHE A CA 1
ATOM 797 C C . PHE A 1 98 ? -0.722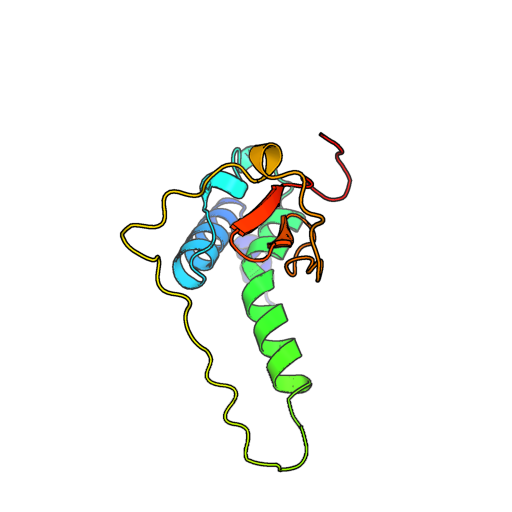 -7.353 -14.224 1.00 80.94 98 PHE A C 1
ATOM 799 O O . PHE A 1 98 ? 0.094 -6.455 -14.008 1.00 80.94 98 PHE A O 1
ATOM 806 N N . LEU A 1 99 ? -1.965 -7.307 -13.755 1.00 76.00 99 LEU A N 1
ATOM 807 C CA . LEU A 1 99 ? -2.423 -6.247 -12.871 1.00 76.00 99 LEU A CA 1
ATOM 808 C C . LEU A 1 99 ? -2.028 -6.587 -11.432 1.00 76.00 99 LEU A C 1
ATOM 810 O O . LEU A 1 99 ? -2.484 -7.594 -10.884 1.00 76.00 99 LEU A O 1
ATOM 814 N N . ILE A 1 100 ? -1.204 -5.742 -10.808 1.00 77.62 100 ILE A N 1
ATOM 815 C CA . ILE A 1 100 ? -0.800 -5.941 -9.415 1.00 77.62 100 ILE A CA 1
ATOM 816 C C . ILE A 1 100 ? -2.054 -5.918 -8.527 1.00 77.62 100 ILE A C 1
ATOM 818 O O . ILE A 1 100 ? -2.890 -5.014 -8.670 1.00 77.62 100 ILE A O 1
ATOM 822 N N . PRO A 1 101 ? -2.194 -6.863 -7.575 1.00 69.25 101 PRO A N 1
ATOM 823 C CA . PRO A 1 101 ? -3.255 -6.826 -6.577 1.00 69.25 101 PRO A CA 1
ATOM 824 C C . PRO A 1 101 ? -3.376 -5.439 -5.925 1.00 69.25 101 PRO A C 1
ATOM 826 O O . PRO A 1 101 ? -2.445 -4.952 -5.292 1.00 69.25 101 PRO A O 1
ATOM 829 N N . GLY A 1 102 ? -4.534 -4.796 -6.096 1.00 65.00 102 GLY A N 1
ATOM 830 C CA . GLY A 1 102 ? -4.754 -3.384 -5.746 1.00 65.00 102 GLY A CA 1
ATOM 831 C C . GLY A 1 102 ? -5.103 -2.501 -6.949 1.00 65.00 102 GLY A C 1
ATOM 832 O O . GLY A 1 102 ? -5.644 -1.417 -6.758 1.00 65.00 102 GLY A O 1
ATOM 833 N N . GLY A 1 103 ? -4.861 -2.972 -8.176 1.00 70.75 103 GLY A N 1
ATOM 834 C CA . GLY A 1 103 ? -5.379 -2.385 -9.418 1.00 70.75 103 GLY A CA 1
ATOM 835 C C . GLY A 1 103 ? -4.672 -1.120 -9.905 1.00 70.75 103 GLY A C 1
ATOM 836 O O . GLY A 1 103 ? -4.977 -0.649 -10.993 1.00 70.75 103 GLY A O 1
ATOM 837 N N . ARG A 1 104 ? -3.729 -0.583 -9.126 1.00 80.75 104 ARG A N 1
ATOM 838 C CA . ARG A 1 104 ? -3.008 0.649 -9.461 1.00 80.75 104 ARG A CA 1
ATOM 839 C C . ARG A 1 104 ? -1.902 0.436 -10.482 1.00 80.75 104 ARG A C 1
ATOM 841 O O . ARG A 1 104 ? -1.673 1.302 -11.305 1.00 80.75 104 ARG A O 1
ATOM 848 N N . TYR A 1 105 ? -1.207 -0.693 -10.432 1.00 82.25 105 TYR A N 1
ATOM 849 C CA . TYR A 1 105 ? -0.062 -0.919 -11.305 1.00 82.25 105 TYR A CA 1
ATOM 850 C C . TYR A 1 105 ? -0.353 -2.041 -12.285 1.00 82.25 105 TYR A C 1
ATOM 852 O O . TYR A 1 105 ? -0.744 -3.138 -11.881 1.00 82.25 105 TYR A O 1
ATOM 860 N N . LEU A 1 106 ? -0.127 -1.769 -13.564 1.00 80.94 106 LEU A N 1
ATOM 861 C CA . LEU A 1 106 ? -0.042 -2.782 -14.604 1.00 80.94 106 LEU A CA 1
ATOM 862 C C . LEU A 1 106 ? 1.433 -3.067 -14.867 1.00 80.94 106 LEU A C 1
ATOM 864 O O . LEU A 1 106 ? 2.213 -2.138 -15.063 1.00 80.94 106 LEU A O 1
ATOM 868 N N . ILE A 1 107 ? 1.805 -4.341 -14.877 1.00 85.69 107 ILE A N 1
ATOM 869 C CA . ILE A 1 107 ? 3.119 -4.804 -15.315 1.00 85.69 107 ILE A CA 1
ATOM 870 C C . ILE A 1 107 ? 2.927 -5.552 -16.629 1.00 85.69 107 ILE A C 1
ATOM 872 O O . ILE A 1 107 ? 2.008 -6.356 -16.748 1.00 85.69 107 ILE A O 1
ATOM 876 N N . ALA A 1 108 ? 3.791 -5.325 -17.608 1.00 83.88 108 ALA A N 1
ATOM 877 C CA . ALA A 1 108 ? 3.868 -6.164 -18.800 1.00 83.88 108 ALA A CA 1
ATOM 878 C C . ALA A 1 108 ? 5.324 -6.318 -19.236 1.00 83.88 108 ALA A C 1
ATOM 880 O O . ALA A 1 108 ? 6.163 -5.463 -18.945 1.00 83.88 108 ALA A O 1
ATOM 881 N N . ALA A 1 109 ? 5.633 -7.411 -19.928 1.00 81.25 109 ALA A N 1
ATOM 882 C CA . ALA A 1 109 ? 6.994 -7.736 -20.331 1.00 81.25 109 ALA A CA 1
ATOM 883 C C . ALA A 1 109 ? 7.202 -7.538 -21.837 1.00 81.25 109 ALA A C 1
ATOM 885 O O . ALA A 1 109 ? 6.313 -7.774 -22.649 1.00 81.25 109 ALA A O 1
ATOM 886 N N . GLN A 1 110 ? 8.406 -7.122 -22.199 1.00 80.69 110 GLN A N 1
ATOM 887 C CA . GLN A 1 110 ? 9.008 -7.270 -23.520 1.00 80.69 110 GLN A CA 1
ATOM 888 C C . GLN A 1 110 ? 10.183 -8.2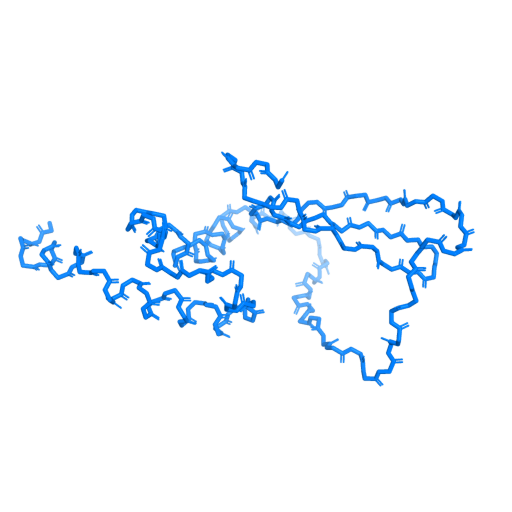52 -23.396 1.00 80.69 110 GLN A C 1
ATOM 890 O O . GLN A 1 110 ? 10.608 -8.594 -22.292 1.00 80.69 110 GLN A O 1
ATOM 895 N N . ARG A 1 111 ? 10.770 -8.676 -24.523 1.00 77.06 111 ARG A N 1
ATOM 896 C CA . ARG A 1 111 ? 11.934 -9.587 -24.522 1.00 77.06 111 ARG A CA 1
ATOM 897 C C . ARG A 1 111 ? 13.118 -9.072 -23.697 1.00 77.06 111 ARG A C 1
ATOM 899 O O . ARG A 1 111 ? 13.850 -9.874 -23.132 1.00 77.06 111 ARG A O 1
ATOM 906 N N . SER A 1 112 ? 13.307 -7.755 -23.638 1.00 75.75 112 SER A N 1
ATOM 907 C CA . SER A 1 112 ? 14.453 -7.116 -22.978 1.00 75.75 112 SER A CA 1
ATOM 908 C C . SER A 1 112 ? 14.064 -6.031 -21.972 1.00 75.75 112 SER A C 1
ATOM 910 O O . SER A 1 112 ? 14.928 -5.275 -21.536 1.00 75.75 112 SER A O 1
ATOM 912 N N . ALA A 1 113 ? 12.777 -5.888 -21.647 1.00 72.00 113 ALA A N 1
ATOM 913 C CA . ALA A 1 113 ? 12.304 -4.817 -20.776 1.00 72.00 113 ALA A CA 1
ATOM 914 C C . ALA A 1 113 ? 11.039 -5.218 -20.017 1.00 72.00 113 ALA A C 1
ATOM 916 O O . ALA A 1 113 ? 10.292 -6.099 -20.434 1.00 72.00 113 ALA A O 1
ATOM 917 N N . ILE A 1 114 ? 10.783 -4.526 -18.909 1.00 80.69 114 ILE A N 1
ATOM 918 C CA . ILE A 1 114 ? 9.527 -4.605 -18.167 1.00 80.69 114 ILE A CA 1
ATOM 919 C C . ILE A 1 114 ? 8.922 -3.205 -18.158 1.00 80.69 114 ILE A C 1
ATOM 921 O O . ILE A 1 114 ? 9.581 -2.233 -17.790 1.00 80.69 114 ILE A O 1
ATOM 925 N N . GLY A 1 115 ? 7.673 -3.111 -18.594 1.00 80.06 115 GLY A N 1
ATOM 926 C CA . GLY A 1 115 ? 6.865 -1.906 -18.521 1.00 80.06 115 GLY A CA 1
ATOM 927 C C . GLY A 1 115 ? 6.051 -1.923 -17.239 1.00 80.06 115 GLY A C 1
ATOM 928 O O . GLY A 1 115 ? 5.438 -2.938 -16.904 1.00 80.06 115 GLY A O 1
ATOM 929 N N . ILE A 1 116 ? 6.057 -0.801 -16.525 1.00 84.75 116 ILE A N 1
ATOM 930 C CA . ILE A 1 116 ? 5.219 -0.583 -15.349 1.00 84.75 116 ILE A CA 1
ATOM 931 C C . ILE A 1 116 ? 4.420 0.691 -15.598 1.00 84.75 116 ILE A C 1
ATOM 933 O O . ILE A 1 116 ? 5.001 1.752 -15.829 1.00 84.75 116 ILE A O 1
ATOM 937 N N . TRP A 1 117 ? 3.096 0.584 -15.541 1.00 81.44 117 TRP A N 1
ATOM 938 C CA . TRP A 1 117 ? 2.183 1.716 -15.673 1.00 81.44 117 TRP A CA 1
ATOM 939 C C . TRP A 1 117 ? 1.457 1.939 -14.355 1.00 81.44 117 TRP A C 1
ATOM 941 O O . TRP A 1 117 ? 0.877 1.002 -13.807 1.00 81.44 117 TRP A O 1
ATOM 951 N N . ASP A 1 118 ? 1.473 3.178 -13.866 1.00 81.19 118 ASP A N 1
ATOM 952 C CA . ASP A 1 118 ? 0.585 3.627 -12.794 1.00 81.19 118 ASP A CA 1
ATOM 953 C C . ASP A 1 118 ? -0.752 4.041 -13.426 1.00 81.19 118 ASP A C 1
ATOM 955 O O . ASP A 1 118 ? -0.845 5.051 -14.117 1.00 81.19 118 ASP A O 1
ATOM 959 N N . LEU A 1 119 ? -1.775 3.215 -13.229 1.00 80.25 119 LEU A N 1
ATOM 960 C CA . LEU A 1 119 ? -3.151 3.424 -13.675 1.00 80.25 119 LEU A CA 1
ATOM 961 C C . LEU A 1 119 ? -3.927 4.380 -12.754 1.00 80.25 119 LEU A C 1
ATOM 963 O O . LEU A 1 119 ? -5.101 4.653 -13.002 1.00 80.25 119 LEU A O 1
ATOM 967 N N . GLY A 1 120 ? -3.303 4.874 -11.682 1.00 67.44 120 GLY A N 1
ATOM 968 C CA . GLY A 1 120 ? -3.951 5.728 -10.700 1.00 67.44 120 GLY A CA 1
ATOM 969 C C . GLY A 1 120 ? -4.899 4.965 -9.774 1.00 67.44 120 GLY A C 1
ATOM 970 O O . GLY A 1 120 ? -4.846 3.741 -9.621 1.00 67.44 120 GLY A O 1
ATOM 971 N N . TYR A 1 121 ? -5.754 5.712 -9.081 1.00 67.31 121 TYR A N 1
ATOM 972 C CA . TYR A 1 121 ? -6.682 5.147 -8.109 1.00 67.31 121 TYR A CA 1
ATOM 973 C C . TYR A 1 121 ? -7.998 4.731 -8.776 1.00 67.31 121 TYR A C 1
ATOM 975 O O . TYR A 1 121 ? -8.583 5.524 -9.518 1.00 67.31 121 TYR A O 1
ATOM 983 N N . PRO A 1 122 ? -8.548 3.542 -8.464 1.00 56.84 122 PRO A N 1
ATOM 984 C CA . PRO A 1 122 ? -9.877 3.177 -8.939 1.00 56.84 122 PRO A CA 1
ATOM 985 C C . PRO A 1 122 ? -10.911 4.193 -8.423 1.00 56.84 122 PRO A C 1
ATOM 987 O O . PRO A 1 122 ? -11.108 4.328 -7.217 1.00 56.84 122 PRO A O 1
ATOM 990 N N . GLY A 1 123 ? -11.550 4.924 -9.343 1.00 54.53 123 GLY A N 1
ATOM 991 C CA . GLY A 1 123 ? -12.529 5.981 -9.043 1.00 54.53 123 GLY A CA 1
ATOM 992 C C . GLY A 1 123 ? -12.029 7.420 -9.232 1.00 54.53 123 GLY A C 1
ATOM 993 O O . GLY A 1 123 ? -12.830 8.347 -9.132 1.00 54.53 123 GLY A O 1
ATOM 994 N N . ARG A 1 124 ? -10.745 7.622 -9.551 1.00 49.53 124 ARG A N 1
ATOM 995 C CA . ARG A 1 124 ? -10.220 8.887 -10.083 1.00 49.53 124 ARG A CA 1
ATOM 996 C C . ARG A 1 124 ? -9.275 8.584 -11.247 1.00 49.53 124 ARG A C 1
ATOM 998 O O . ARG A 1 124 ? -8.129 8.221 -10.981 1.00 49.53 124 ARG A O 1
ATOM 1005 N N . PRO A 1 125 ? -9.733 8.695 -12.507 1.00 46.00 125 PRO A N 1
ATOM 1006 C CA . PRO A 1 125 ? -8.797 8.710 -13.621 1.00 46.00 125 PRO A CA 1
ATOM 1007 C C . PRO A 1 125 ? -7.844 9.904 -13.454 1.00 46.00 125 PRO A C 1
ATOM 1009 O O . PRO A 1 125 ? -8.251 10.945 -12.928 1.00 46.00 125 PRO A O 1
ATOM 1012 N N . LEU A 1 126 ? -6.579 9.689 -13.825 1.00 49.03 126 LEU A N 1
ATOM 1013 C CA . LEU A 1 126 ? -5.565 10.740 -13.948 1.00 49.03 126 LEU A CA 1
ATOM 1014 C C . LEU A 1 126 ? -5.988 11.787 -14.982 1.00 49.03 126 LEU A C 1
ATOM 1016 O O . LEU A 1 126 ? -6.582 11.382 -16.009 1.00 49.03 126 LEU A O 1
#

Secondary structure (DSSP, 8-state):
--HHHHHHHT-HHHHHHHHHHHHHHTT--GGGG-SGGGS-HHHHHHHHHHHHHHHHHHHHH---------------PPPTT-----GGGT-PPPEEEEEPTTSSEEEEEETTEEEEEE--BTTB--